Protein AF-A0A6P1C0F2-F1 (afdb_monomer_lite)

Secondary structure (DSSP, 8-state):
-PPTT---EEEEEE-TTS-EEEEEE---TT--HHHHHHHHHHHHHHHHHHHHHHHTT-TT------HHHHHHHHHHHHHH-

Organism: NCBI:txid2594946

Sequence (81 aa):
QHLPGDEAWLIGEQRASGEKKYYLANLPASTDLRTLAATIKARWICEQAHQQLKEELGLDHFEGRSWKGLHRHALMTMIAY

pLDDT: mean 91.62, std 8.56, range [51.28, 98.25]

Radius of gyration: 18.6 Å; chains: 1; bounding box: 41×26×47 Å

Structure (mmCIF, N/CA/C/O backbone):
data_AF-A0A6P1C0F2-F1
#
_entry.id   AF-A0A6P1C0F2-F1
#
loop_
_atom_site.group_PDB
_atom_site.id
_atom_site.type_symbol
_atom_site.label_atom_id
_atom_site.label_alt_id
_atom_site.label_comp_id
_atom_site.label_asym_id
_atom_site.label_entity_id
_atom_site.label_seq_id
_atom_site.pdbx_PDB_ins_code
_atom_site.Cartn_x
_atom_site.Cartn_y
_atom_site.Cartn_z
_atom_site.occupancy
_atom_site.B_iso_or_equiv
_atom_site.auth_seq_id
_atom_site.auth_comp_id
_atom_site.auth_asym_id
_atom_site.auth_atom_id
_atom_site.pdbx_PDB_model_num
ATOM 1 N N . GLN A 1 1 ? -16.218 -8.903 -0.871 1.00 51.28 1 GLN A N 1
ATOM 2 C CA . GLN A 1 1 ? -16.909 -7.613 -0.658 1.00 51.28 1 GLN A CA 1
ATOM 3 C C . GLN A 1 1 ? -17.779 -7.789 0.581 1.00 51.28 1 GLN A C 1
ATOM 5 O O . GLN A 1 1 ? -18.595 -8.697 0.557 1.00 51.28 1 GLN A O 1
ATOM 10 N N . HIS A 1 2 ? -17.531 -7.054 1.671 1.00 56.09 2 HIS A N 1
ATOM 11 C CA . HIS A 1 2 ? -18.449 -7.013 2.825 1.00 56.09 2 HIS A CA 1
ATOM 12 C C . HIS A 1 2 ? -19.623 -6.094 2.479 1.00 56.09 2 HIS A C 1
ATOM 14 O O . HIS A 1 2 ? -19.415 -5.075 1.810 1.00 56.09 2 HIS A O 1
ATOM 20 N N . LEU A 1 3 ? -20.834 -6.478 2.873 1.00 62.38 3 LEU A N 1
ATOM 21 C CA . LEU A 1 3 ? -22.040 -5.685 2.656 1.00 62.38 3 LEU A CA 1
ATOM 22 C C . LEU A 1 3 ? -22.151 -4.619 3.764 1.00 62.38 3 LEU A C 1
ATOM 24 O O . LEU A 1 3 ? -21.588 -4.785 4.847 1.00 62.38 3 LEU A O 1
ATOM 28 N N . PRO A 1 4 ? -22.851 -3.496 3.527 1.00 65.94 4 PRO A N 1
ATOM 29 C CA . PRO A 1 4 ? -23.138 -2.534 4.587 1.00 65.94 4 PRO A CA 1
ATOM 30 C C . PRO A 1 4 ? -23.899 -3.219 5.737 1.00 65.94 4 PRO A C 1
ATOM 32 O O . PRO A 1 4 ? -24.989 -3.738 5.512 1.00 65.94 4 PRO A O 1
ATOM 35 N N . GLY A 1 5 ? -23.334 -3.209 6.949 1.00 71.56 5 GLY A N 1
ATOM 36 C CA . GLY A 1 5 ? -23.934 -3.806 8.154 1.00 71.56 5 GLY A CA 1
ATOM 37 C C . GLY A 1 5 ? -23.159 -4.982 8.758 1.00 71.56 5 GLY A C 1
ATOM 38 O O . GLY A 1 5 ? -23.445 -5.354 9.893 1.00 71.56 5 GLY A O 1
ATOM 39 N N . ASP A 1 6 ? -22.167 -5.523 8.048 1.00 80.69 6 ASP A N 1
ATOM 40 C CA . ASP A 1 6 ? -21.313 -6.593 8.570 1.00 80.69 6 ASP A CA 1
ATOM 41 C C . ASP A 1 6 ? -20.338 -6.064 9.643 1.00 80.69 6 ASP A C 1
ATOM 43 O O . ASP A 1 6 ? -19.810 -4.951 9.533 1.00 80.69 6 ASP A O 1
ATOM 47 N N . GLU A 1 7 ? -20.085 -6.869 10.682 1.00 86.69 7 GLU A N 1
ATOM 48 C CA . GLU A 1 7 ? -19.115 -6.539 11.732 1.00 86.69 7 GLU A CA 1
ATOM 49 C C . GLU A 1 7 ? -17.707 -6.358 11.146 1.00 86.69 7 GLU A C 1
ATOM 51 O O . GLU A 1 7 ? -17.252 -7.125 10.298 1.00 86.69 7 GLU A O 1
ATOM 56 N N . ALA A 1 8 ? -16.994 -5.336 11.620 1.00 91.94 8 ALA A N 1
ATOM 57 C CA . ALA A 1 8 ? -15.639 -5.035 11.184 1.00 91.94 8 ALA A CA 1
ATOM 58 C C . ALA A 1 8 ? -14.760 -4.650 12.372 1.00 91.94 8 ALA A C 1
ATOM 60 O O . ALA A 1 8 ? -15.224 -4.118 13.382 1.00 91.94 8 ALA A O 1
ATOM 61 N N . TRP A 1 9 ? -13.458 -4.864 12.220 1.00 94.38 9 TRP A N 1
ATOM 62 C CA . TRP A 1 9 ? -12.475 -4.425 13.195 1.00 94.38 9 TRP A CA 1
ATOM 63 C C . TRP A 1 9 ? -12.147 -2.948 13.002 1.00 94.38 9 TRP A C 1
ATOM 65 O O . TRP A 1 9 ? -11.732 -2.546 11.914 1.00 94.38 9 TRP A O 1
ATOM 75 N N . LEU A 1 10 ? -12.246 -2.167 14.081 1.00 94.12 10 LEU A N 1
ATOM 76 C CA . LEU A 1 10 ? -11.642 -0.841 14.195 1.00 94.12 10 LEU A CA 1
ATOM 77 C C . LEU A 1 10 ? -10.406 -0.932 15.095 1.00 94.12 10 LEU A C 1
ATOM 79 O O . LEU A 1 10 ? -10.516 -1.174 16.295 1.00 94.12 10 LEU A O 1
ATOM 83 N N . ILE A 1 11 ? -9.224 -0.723 14.518 1.00 94.06 11 ILE A N 1
ATOM 84 C CA . ILE A 1 11 ? -7.948 -0.814 15.227 1.00 94.06 11 ILE A CA 1
ATOM 85 C C . ILE A 1 11 ? -7.384 0.591 15.413 1.00 94.06 11 ILE A C 1
ATOM 87 O O . ILE A 1 11 ? -7.133 1.293 14.434 1.00 94.06 11 ILE A O 1
ATOM 91 N N . GLY A 1 12 ? -7.154 0.985 16.665 1.00 94.88 12 GLY A N 1
ATOM 92 C CA . GLY A 1 12 ? -6.434 2.207 17.017 1.00 94.88 12 GLY A CA 1
ATOM 93 C C . 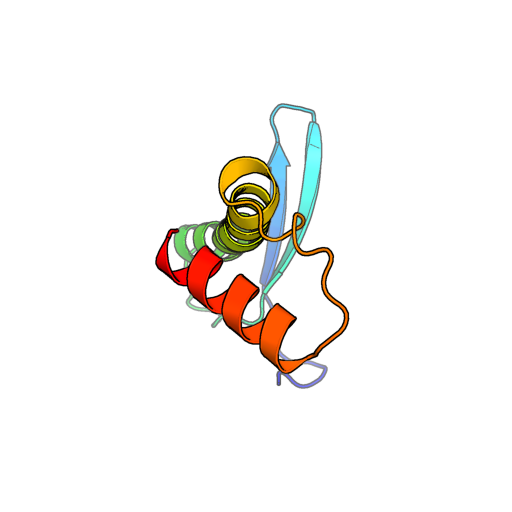GLY A 1 12 ? -4.954 1.929 17.279 1.00 94.88 12 GLY A C 1
ATOM 94 O O . GLY A 1 12 ? -4.613 1.113 18.130 1.00 94.88 12 GLY A O 1
ATOM 95 N N . GLU A 1 13 ? -4.070 2.629 16.577 1.00 93.94 13 GLU A N 1
ATOM 96 C CA . GLU A 1 13 ? -2.634 2.670 16.849 1.00 93.94 13 GLU A CA 1
ATOM 97 C C . GLU A 1 13 ? -2.295 4.004 17.514 1.00 93.94 13 GLU A C 1
ATOM 99 O O . GLU A 1 13 ? -2.548 5.0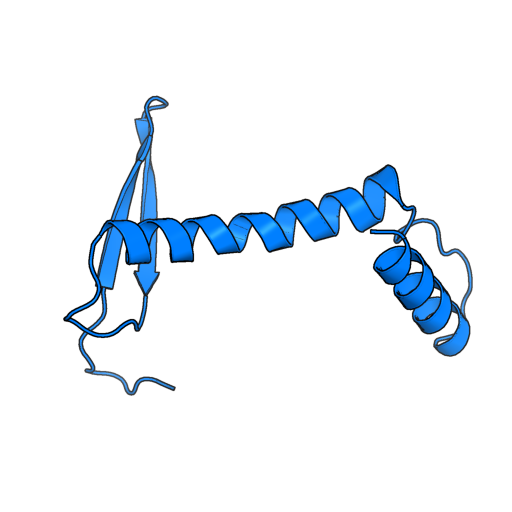65 16.941 1.00 93.94 13 GLU A O 1
ATOM 104 N N . GLN A 1 14 ? -1.674 3.953 18.691 1.00 94.94 14 GLN A N 1
ATOM 105 C CA . GLN A 1 14 ? -1.075 5.117 19.334 1.00 94.94 14 GLN A CA 1
ATOM 106 C C . GLN A 1 14 ? 0.442 4.962 19.340 1.00 94.94 14 GLN A C 1
ATOM 108 O O . GLN A 1 14 ? 0.977 3.973 19.841 1.00 94.94 14 GLN A O 1
ATOM 113 N N . ARG A 1 15 ? 1.139 5.942 18.772 1.00 92.50 15 ARG A N 1
ATOM 114 C CA . ARG A 1 15 ? 2.600 5.952 18.682 1.00 92.50 15 ARG A CA 1
ATOM 115 C C . ARG A 1 15 ? 3.204 6.769 19.814 1.00 92.50 15 ARG A C 1
ATOM 117 O O . ARG A 1 15 ? 2.573 7.683 20.341 1.00 92.50 15 ARG A O 1
ATOM 124 N N . ALA A 1 16 ? 4.466 6.485 20.131 1.00 94.44 16 ALA A N 1
ATOM 125 C CA . ALA A 1 16 ? 5.229 7.242 21.126 1.00 94.44 16 ALA A CA 1
ATOM 126 C C . ALA A 1 16 ? 5.364 8.736 20.769 1.00 94.44 16 ALA A C 1
ATOM 128 O O . ALA A 1 16 ? 5.467 9.569 21.661 1.00 94.44 16 ALA A O 1
ATOM 12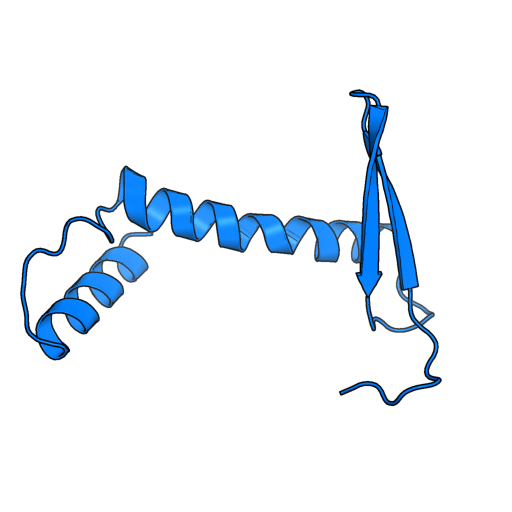9 N N . SER A 1 17 ? 5.289 9.087 19.479 1.00 95.44 17 SER A N 1
ATOM 130 C CA . SER A 1 17 ? 5.247 10.475 18.996 1.00 95.44 17 SER A CA 1
ATOM 131 C C . SER A 1 17 ? 3.948 11.222 19.333 1.00 95.44 17 SER A C 1
ATOM 133 O O . SER A 1 17 ? 3.829 12.401 19.019 1.00 95.44 17 SER A O 1
ATOM 135 N N . GLY A 1 18 ? 2.948 10.549 19.913 1.00 94.62 18 GLY A N 1
ATOM 136 C CA . GLY A 1 18 ? 1.607 11.092 20.138 1.00 94.62 18 GLY A CA 1
ATOM 137 C C . GLY A 1 18 ? 0.672 10.964 18.930 1.00 94.62 18 GLY A C 1
ATOM 138 O O . GLY A 1 18 ? -0.526 11.216 19.060 1.00 94.62 18 GLY A O 1
ATOM 139 N N . GLU A 1 19 ? 1.183 10.526 17.774 1.00 96.06 19 GLU A N 1
ATOM 140 C CA . GLU A 1 19 ? 0.382 10.265 16.577 1.00 96.06 19 GLU A CA 1
ATOM 141 C C . GLU A 1 19 ? -0.614 9.119 16.826 1.00 96.06 19 GLU A C 1
ATOM 143 O O . GLU A 1 19 ? -0.251 8.057 17.345 1.00 96.06 19 GLU A O 1
ATOM 148 N N . LYS A 1 20 ? -1.872 9.332 16.422 1.00 96.06 20 LYS A N 1
ATOM 149 C CA . LYS A 1 20 ? -2.943 8.333 16.475 1.00 96.06 20 LYS A CA 1
ATOM 150 C C . LYS A 1 20 ? -3.398 7.985 15.064 1.00 96.06 20 LYS A C 1
ATOM 152 O O . LYS A 1 20 ? -3.709 8.880 14.282 1.00 96.06 20 LYS A O 1
ATOM 157 N N . LYS A 1 21 ? -3.465 6.692 14.752 1.00 93.56 21 LYS A N 1
ATOM 158 C CA . LYS A 1 21 ? -4.001 6.176 13.486 1.00 93.56 21 LYS A CA 1
ATOM 159 C C . LYS A 1 21 ? -5.125 5.196 13.752 1.00 93.56 21 LYS A C 1
ATOM 161 O O . LYS A 1 21 ? -5.086 4.460 14.732 1.00 93.56 21 LYS A O 1
ATOM 166 N N . TYR A 1 22 ? -6.097 5.177 12.853 1.00 93.81 22 TYR A N 1
ATOM 167 C CA . TYR A 1 22 ? -7.214 4.248 12.902 1.00 93.81 22 TYR A CA 1
ATOM 168 C C . TYR A 1 22 ? -7.270 3.463 11.600 1.00 93.81 22 TYR A C 1
ATOM 170 O O . TYR A 1 22 ? -7.075 4.027 10.523 1.00 93.81 22 TYR A O 1
ATOM 178 N N . TYR A 1 23 ? -7.523 2.166 11.713 1.00 92.44 23 TYR A N 1
ATOM 179 C CA . TYR A 1 23 ? -7.594 1.246 10.587 1.00 92.44 23 TYR A CA 1
ATOM 180 C C . TYR A 1 23 ? -8.886 0.443 10.667 1.00 92.44 23 TYR A C 1
ATOM 182 O O . TYR A 1 23 ? -9.296 0.038 11.754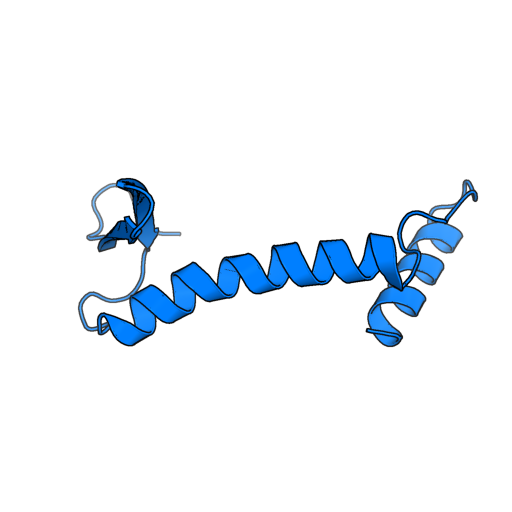 1.00 92.44 23 TYR A O 1
ATOM 190 N N . LEU A 1 24 ? -9.492 0.197 9.509 1.00 92.62 24 LEU A N 1
ATOM 191 C CA . LEU A 1 24 ? -10.632 -0.700 9.364 1.00 92.62 24 LEU A CA 1
ATOM 192 C C . LEU A 1 24 ? -10.180 -1.984 8.671 1.00 92.62 24 LEU A C 1
ATOM 194 O O . LEU A 1 24 ? -9.487 -1.922 7.655 1.00 92.62 24 LEU A O 1
ATOM 198 N N . ALA A 1 25 ? -10.577 -3.133 9.215 1.00 90.56 25 ALA A N 1
ATOM 199 C CA . ALA A 1 25 ? -10.308 -4.438 8.622 1.00 90.56 25 ALA A CA 1
ATOM 200 C C . ALA A 1 25 ? -11.559 -5.323 8.647 1.00 90.56 25 ALA A C 1
ATOM 202 O O . ALA A 1 25 ? -12.270 -5.397 9.645 1.00 90.56 25 ALA A O 1
ATOM 203 N N . ASN A 1 26 ? -11.792 -6.035 7.549 1.00 91.00 26 ASN A N 1
ATOM 204 C CA . ASN A 1 26 ? -12.883 -6.995 7.369 1.00 91.00 26 ASN A CA 1
ATOM 205 C C . ASN A 1 26 ? -12.422 -8.442 7.632 1.00 91.00 26 ASN A C 1
ATOM 207 O O . ASN A 1 26 ? -12.782 -9.369 6.905 1.00 91.00 26 ASN A O 1
ATOM 211 N N . LEU A 1 27 ? -11.553 -8.617 8.629 1.00 90.94 27 LEU A N 1
ATOM 212 C CA . LEU A 1 27 ? -11.060 -9.925 9.059 1.00 90.94 27 LEU A CA 1
ATOM 213 C C . LEU A 1 27 ? -12.081 -10.605 9.990 1.00 90.94 27 LEU A C 1
ATOM 215 O O . LEU A 1 27 ? -12.849 -9.897 10.643 1.00 90.94 27 LEU A O 1
ATOM 219 N N . PRO A 1 28 ? -12.096 -11.949 10.087 1.00 92.81 28 PRO A N 1
ATOM 220 C CA . PRO A 1 28 ? -13.007 -12.664 10.979 1.00 92.81 28 PRO A CA 1
ATOM 221 C C . PRO A 1 28 ? -12.982 -12.138 12.422 1.00 92.81 28 PRO A C 1
ATOM 223 O O . PRO A 1 28 ? -11.932 -11.759 12.941 1.00 92.81 28 PRO A O 1
ATOM 226 N N . ALA A 1 29 ? -14.119 -12.189 13.119 1.00 91.00 29 ALA A N 1
ATOM 227 C CA . ALA A 1 29 ? -14.213 -11.784 14.528 1.00 91.00 29 ALA A CA 1
ATOM 228 C C . ALA A 1 29 ? -13.332 -12.630 15.474 1.00 91.00 29 ALA A C 1
ATOM 230 O O . ALA A 1 29 ? -13.027 -12.219 16.588 1.00 91.00 29 ALA A O 1
ATOM 231 N N . SER A 1 30 ? -12.884 -13.809 15.032 1.00 93.69 30 SER A N 1
ATOM 232 C CA . SER A 1 30 ? -11.946 -14.662 15.767 1.00 93.69 30 SER A CA 1
ATOM 233 C C . SER A 1 30 ? -10.472 -14.289 15.559 1.00 93.69 30 SER A C 1
ATOM 235 O O . SER A 1 30 ? -9.600 -14.965 16.100 1.00 93.69 30 SER A O 1
ATOM 237 N N . THR A 1 31 ? -10.161 -13.283 14.732 1.00 95.12 31 THR A N 1
ATOM 238 C CA . THR A 1 31 ? -8.777 -12.869 14.475 1.00 95.12 31 THR A CA 1
ATOM 239 C C . THR A 1 31 ? -8.172 -12.197 15.704 1.00 95.12 31 THR A C 1
ATOM 241 O O . THR A 1 31 ? -8.733 -11.258 16.262 1.00 95.12 31 THR A O 1
ATOM 244 N N . ASP A 1 32 ? -6.996 -12.662 16.116 1.00 96.06 32 ASP A N 1
ATOM 245 C CA . ASP A 1 32 ? -6.280 -12.099 17.253 1.00 96.06 32 ASP A CA 1
ATOM 246 C C . ASP A 1 32 ? -5.607 -10.751 16.918 1.00 96.06 32 ASP A C 1
ATOM 248 O O . ASP A 1 32 ? -5.310 -10.423 15.764 1.00 96.06 32 ASP A O 1
ATOM 252 N N . LEU A 1 33 ? -5.305 -9.971 17.960 1.00 93.62 33 LEU A N 1
ATOM 253 C CA . LEU A 1 33 ? -4.707 -8.641 17.824 1.00 93.62 33 LEU A CA 1
ATOM 254 C C . LEU A 1 33 ? -3.348 -8.645 17.108 1.00 93.62 33 LEU A C 1
ATOM 256 O O . LEU A 1 33 ? -3.037 -7.692 16.391 1.00 93.62 33 LEU A O 1
ATOM 260 N N . ARG A 1 34 ? -2.525 -9.688 17.282 1.00 94.88 34 ARG A N 1
ATOM 261 C CA . ARG A 1 34 ? -1.212 -9.766 16.628 1.00 94.88 34 ARG A CA 1
ATOM 262 C C . ARG A 1 34 ? -1.388 -9.923 15.124 1.00 94.88 34 ARG A C 1
ATOM 264 O O . ARG A 1 34 ? -0.700 -9.234 14.374 1.00 94.88 34 ARG A O 1
ATOM 271 N N . THR A 1 35 ? -2.320 -10.762 14.691 1.00 95.25 35 THR A N 1
ATOM 272 C CA . THR A 1 35 ? -2.657 -10.943 13.275 1.00 95.25 35 THR A CA 1
ATOM 273 C C . THR A 1 35 ? -3.246 -9.667 12.666 1.00 95.25 35 THR A C 1
ATOM 275 O O . THR A 1 35 ? -2.837 -9.265 11.573 1.00 95.25 35 THR A O 1
ATOM 278 N N . LEU A 1 36 ? -4.132 -8.966 13.387 1.00 94.50 36 LEU A N 1
ATOM 279 C CA . LEU A 1 36 ? -4.654 -7.656 12.967 1.00 94.50 36 LEU A CA 1
ATOM 280 C C . LEU A 1 36 ? -3.522 -6.636 12.772 1.00 94.50 36 LEU A C 1
ATOM 282 O O . LEU A 1 36 ? -3.413 -6.015 11.712 1.00 94.50 36 LEU A O 1
ATOM 286 N N . ALA A 1 37 ? -2.641 -6.498 13.766 1.00 92.62 37 ALA A N 1
ATOM 287 C CA . ALA A 1 37 ? -1.510 -5.581 13.702 1.00 92.62 37 ALA A CA 1
ATOM 288 C C . ALA A 1 37 ? -0.545 -5.943 12.562 1.00 92.62 37 ALA A C 1
ATOM 290 O O . ALA A 1 37 ? -0.157 -5.065 11.793 1.00 92.62 37 ALA A O 1
ATOM 291 N N . ALA A 1 38 ? -0.199 -7.225 12.407 1.00 92.38 38 ALA A N 1
ATOM 292 C CA . ALA A 1 38 ? 0.663 -7.698 11.327 1.00 92.38 38 ALA A CA 1
ATOM 293 C C . ALA A 1 38 ? 0.067 -7.381 9.950 1.00 92.38 38 ALA A C 1
ATOM 295 O O . ALA A 1 38 ? 0.771 -6.854 9.095 1.00 92.38 38 ALA A O 1
ATOM 296 N N . THR A 1 39 ? -1.234 -7.608 9.762 1.00 92.25 39 THR A N 1
ATOM 297 C CA . THR A 1 39 ? -1.934 -7.307 8.503 1.00 92.25 39 THR A CA 1
ATOM 298 C C . THR A 1 39 ? -1.894 -5.811 8.183 1.00 92.25 39 THR A C 1
ATOM 300 O O . THR A 1 39 ? -1.547 -5.417 7.071 1.00 92.25 39 THR A O 1
ATOM 303 N N . ILE A 1 40 ? -2.178 -4.956 9.171 1.00 91.38 40 ILE A N 1
ATOM 304 C CA . ILE A 1 40 ? -2.114 -3.495 9.009 1.00 91.38 40 ILE A CA 1
ATOM 305 C C . ILE A 1 40 ? -0.696 -3.043 8.643 1.00 91.38 40 ILE A C 1
ATOM 307 O O . ILE A 1 40 ? -0.520 -2.181 7.780 1.00 91.38 40 ILE A O 1
ATOM 311 N N . LYS A 1 41 ? 0.324 -3.611 9.295 1.00 89.31 41 LYS A N 1
ATOM 312 C CA . LYS A 1 41 ? 1.727 -3.255 9.053 1.00 89.31 41 LYS A CA 1
ATOM 313 C C . LYS A 1 41 ? 2.271 -3.824 7.748 1.00 89.31 41 LYS A C 1
ATOM 315 O O . LYS A 1 41 ? 3.072 -3.151 7.110 1.00 89.31 41 LYS A O 1
ATOM 320 N N . ALA A 1 42 ? 1.793 -4.982 7.302 1.00 89.75 42 ALA A N 1
ATOM 321 C CA . ALA A 1 42 ? 2.172 -5.572 6.022 1.00 89.75 42 ALA A CA 1
ATOM 322 C C . ALA A 1 42 ? 1.844 -4.648 4.838 1.00 89.75 42 ALA A C 1
ATOM 324 O O . ALA A 1 42 ? 2.575 -4.635 3.854 1.00 89.75 42 ALA A O 1
ATOM 325 N N . ARG A 1 43 ? 0.819 -3.790 4.958 1.00 84.62 43 ARG A N 1
ATOM 326 C CA . ARG A 1 43 ? 0.508 -2.758 3.954 1.00 84.62 43 ARG A CA 1
ATOM 327 C C . ARG A 1 43 ? 1.696 -1.830 3.662 1.00 84.62 43 ARG A C 1
ATOM 329 O O . ARG A 1 43 ? 1.883 -1.427 2.520 1.00 84.62 43 ARG A O 1
ATOM 336 N N . TRP A 1 44 ? 2.499 -1.507 4.678 1.00 86.56 44 TRP A N 1
ATOM 337 C CA . TRP A 1 44 ? 3.685 -0.657 4.519 1.00 86.56 44 TRP A CA 1
ATOM 338 C C . TRP A 1 44 ? 4.775 -1.332 3.680 1.00 86.56 44 TRP A C 1
ATOM 340 O O . TRP A 1 44 ? 5.489 -0.651 2.954 1.00 86.56 44 TRP A O 1
ATOM 350 N N . ILE A 1 45 ? 4.867 -2.665 3.715 1.00 87.81 45 ILE A N 1
ATOM 351 C CA . ILE A 1 45 ? 5.861 -3.416 2.937 1.00 87.81 45 ILE A CA 1
ATOM 352 C C . ILE A 1 45 ? 5.673 -3.150 1.441 1.00 87.81 45 ILE A C 1
ATOM 354 O O . ILE A 1 45 ? 6.651 -2.972 0.727 1.00 87.81 45 ILE A O 1
ATOM 358 N N . CYS A 1 46 ? 4.428 -3.036 0.966 1.00 87.69 46 CYS A N 1
ATOM 359 C CA . CYS A 1 46 ? 4.167 -2.668 -0.423 1.00 87.69 46 CYS A CA 1
ATOM 360 C C . CYS A 1 46 ? 4.671 -1.258 -0.754 1.00 87.69 46 CYS A C 1
ATOM 362 O O . CYS A 1 46 ? 5.236 -1.057 -1.823 1.00 87.69 46 CYS A O 1
ATOM 364 N N . GLU A 1 47 ? 4.467 -0.277 0.126 1.00 90.31 47 GLU A N 1
ATOM 365 C CA . GLU A 1 47 ? 4.945 1.098 -0.089 1.00 90.31 47 GLU A CA 1
ATOM 366 C C . GLU A 1 47 ? 6.477 1.147 -0.110 1.00 90.31 47 GLU A C 1
ATOM 368 O O . GLU A 1 47 ? 7.058 1.737 -1.020 1.00 90.31 47 GLU A O 1
ATOM 373 N N . GLN A 1 48 ? 7.121 0.440 0.819 1.00 91.81 48 GLN A N 1
ATOM 374 C CA . GLN A 1 48 ? 8.574 0.315 0.867 1.00 91.81 48 GLN A CA 1
ATOM 375 C C . GLN A 1 48 ? 9.133 -0.393 -0.376 1.00 91.81 48 GLN A C 1
ATOM 377 O O . GLN A 1 48 ? 10.085 0.101 -0.972 1.00 91.81 48 GLN A O 1
ATOM 382 N N . ALA A 1 49 ? 8.527 -1.499 -0.818 1.00 91.75 49 ALA A N 1
ATOM 383 C CA . ALA A 1 49 ? 8.952 -2.205 -2.027 1.00 91.75 49 ALA A CA 1
ATOM 384 C C . ALA A 1 49 ? 8.859 -1.304 -3.268 1.00 91.75 49 ALA A C 1
ATOM 386 O O . ALA A 1 49 ? 9.790 -1.250 -4.065 1.00 91.75 49 ALA A O 1
ATOM 387 N N . HIS A 1 50 ? 7.779 -0.524 -3.413 1.00 91.06 50 HIS A N 1
ATOM 388 C CA . HIS A 1 50 ? 7.675 0.455 -4.500 1.00 91.06 50 HIS A CA 1
ATOM 389 C C . HIS A 1 50 ? 8.729 1.561 -4.409 1.00 91.06 50 HIS A C 1
ATOM 391 O O . HIS A 1 50 ? 9.191 2.026 -5.451 1.00 91.06 50 HIS A O 1
ATOM 397 N N . GLN A 1 51 ? 9.083 2.006 -3.200 1.00 94.19 51 GLN A N 1
ATOM 398 C CA . GLN A 1 51 ? 10.136 2.998 -3.007 1.00 94.19 51 GLN A CA 1
ATOM 399 C C . GLN A 1 51 ? 11.492 2.445 -3.454 1.00 94.19 51 GLN A C 1
ATOM 401 O O . GLN A 1 51 ? 12.144 3.068 -4.283 1.00 94.19 51 GLN A O 1
ATOM 406 N N . GLN A 1 52 ? 11.863 1.247 -2.998 1.00 95.00 52 GLN A N 1
ATOM 407 C CA . GLN A 1 52 ? 13.121 0.590 -3.372 1.00 95.00 52 GLN A CA 1
ATOM 408 C C . GLN A 1 52 ? 13.199 0.309 -4.876 1.00 95.00 52 GLN A C 1
ATOM 410 O O . GLN A 1 52 ? 14.210 0.593 -5.515 1.00 95.00 52 GLN A O 1
ATOM 415 N N . LEU A 1 53 ? 12.106 -0.172 -5.478 1.00 95.56 53 LEU A N 1
ATOM 416 C CA . LEU A 1 53 ? 12.040 -0.388 -6.924 1.00 95.56 53 LEU A CA 1
ATOM 417 C C . LEU A 1 53 ? 12.353 0.893 -7.711 1.00 95.56 53 LEU A C 1
ATOM 419 O O . LEU A 1 53 ? 13.022 0.820 -8.738 1.00 95.56 53 LEU A O 1
ATOM 423 N N . LYS A 1 54 ? 11.881 2.057 -7.251 1.00 94.00 54 LYS A N 1
ATOM 424 C CA . LYS A 1 54 ? 12.164 3.352 -7.886 1.00 94.00 54 LYS A CA 1
ATOM 425 C C . LYS A 1 54 ? 13.573 3.835 -7.561 1.00 94.00 54 LYS A C 1
ATOM 427 O O . LYS A 1 54 ? 14.407 3.891 -8.452 1.00 94.00 54 LYS A O 1
ATOM 432 N N . GLU A 1 55 ? 13.841 4.102 -6.288 1.00 93.88 55 GLU A N 1
ATOM 433 C CA . GLU A 1 55 ? 15.041 4.810 -5.838 1.00 93.88 55 GLU A CA 1
ATOM 434 C C . GLU A 1 55 ? 16.328 3.986 -5.991 1.00 93.88 55 GLU A C 1
ATOM 436 O O . GLU A 1 55 ? 17.380 4.548 -6.285 1.00 93.88 55 GLU A O 1
ATOM 441 N N . GLU A 1 56 ? 16.265 2.663 -5.807 1.00 93.69 56 GLU A N 1
ATOM 442 C CA . GLU A 1 56 ? 17.455 1.798 -5.814 1.00 93.69 56 GLU A CA 1
ATOM 443 C C . GLU A 1 56 ? 17.608 1.031 -7.134 1.00 93.69 56 GLU A C 1
ATOM 445 O O . GLU A 1 56 ? 18.719 0.869 -7.638 1.00 93.69 56 GLU A O 1
ATOM 450 N N . LEU A 1 57 ? 16.496 0.563 -7.711 1.00 93.88 57 LEU A N 1
ATOM 451 C CA . LEU A 1 57 ? 16.499 -0.318 -8.888 1.00 93.88 57 LEU A CA 1
ATOM 452 C C . LEU A 1 57 ? 16.071 0.385 -10.188 1.00 93.88 57 LEU A C 1
ATOM 454 O O . LEU A 1 57 ? 15.986 -0.249 -11.246 1.00 93.88 57 LEU A O 1
ATOM 458 N N . GLY A 1 58 ? 15.826 1.697 -10.126 1.00 94.81 58 GLY A N 1
ATOM 459 C CA . GLY A 1 58 ? 15.639 2.559 -11.288 1.00 94.81 58 GLY A CA 1
ATOM 460 C C . GLY A 1 58 ? 14.340 2.325 -12.050 1.00 94.81 58 GLY A C 1
ATOM 461 O O . GLY A 1 58 ? 14.301 2.527 -13.265 1.00 94.81 58 GLY A O 1
ATOM 462 N N . LEU A 1 59 ? 13.264 1.887 -11.387 1.00 96.00 59 LEU A N 1
ATOM 463 C CA . LEU A 1 59 ? 11.942 1.755 -12.017 1.00 96.00 59 LEU A CA 1
ATOM 464 C C . LEU A 1 59 ? 11.478 3.078 -12.654 1.00 96.00 59 LEU A C 1
ATOM 466 O O . LEU A 1 59 ? 10.782 3.063 -13.667 1.00 96.00 59 LEU A O 1
ATOM 470 N N . ASP A 1 60 ? 11.875 4.212 -12.082 1.00 95.75 60 ASP A N 1
ATOM 471 C CA . ASP A 1 60 ? 11.577 5.567 -12.550 1.00 95.75 60 ASP A CA 1
ATOM 472 C C . ASP A 1 60 ? 12.617 6.139 -13.535 1.00 95.75 60 ASP A C 1
ATOM 474 O O . ASP A 1 60 ? 12.428 7.243 -14.040 1.00 95.75 60 ASP A O 1
ATOM 478 N N . HIS A 1 61 ? 13.656 5.379 -13.899 1.00 95.94 61 HIS A N 1
ATOM 479 C CA . HIS A 1 61 ? 14.679 5.788 -14.875 1.00 95.94 61 HIS A CA 1
ATOM 480 C C . HIS A 1 61 ? 14.295 5.502 -16.342 1.00 95.94 61 HIS A C 1
ATOM 482 O O . HIS A 1 61 ? 15.095 5.707 -17.255 1.00 95.94 61 HIS A O 1
ATOM 488 N N . PHE A 1 62 ? 13.098 4.974 -16.611 1.00 96.00 62 PHE A N 1
ATOM 489 C CA . PHE A 1 62 ? 12.682 4.659 -17.979 1.00 96.00 62 PHE A CA 1
ATOM 490 C C . PHE A 1 62 ? 12.314 5.923 -18.776 1.00 96.00 62 PHE A C 1
ATOM 492 O O . PHE A 1 62 ? 11.271 6.529 -18.549 1.00 96.00 62 PHE A O 1
ATOM 499 N N . GLU A 1 63 ? 13.114 6.262 -19.790 1.00 96.62 63 GLU A N 1
ATOM 500 C CA . GLU A 1 63 ? 12.900 7.441 -20.657 1.00 96.62 63 GLU A CA 1
ATOM 501 C C . GLU A 1 63 ? 12.279 7.110 -22.034 1.00 96.62 63 GLU A C 1
ATOM 503 O O . GLU A 1 63 ? 12.109 7.973 -22.902 1.00 96.62 63 GLU A O 1
ATOM 508 N N . GLY A 1 64 ? 11.942 5.839 -22.277 1.00 96.25 64 GLY A N 1
ATOM 509 C CA . GLY A 1 64 ? 11.341 5.397 -23.535 1.00 96.25 64 GLY A CA 1
ATOM 510 C C . GLY A 1 64 ? 9.859 5.774 -23.674 1.00 96.25 64 GLY A C 1
ATOM 511 O O . GLY A 1 64 ? 9.193 6.181 -22.730 1.00 96.25 64 GLY A O 1
ATOM 512 N N . ARG A 1 65 ? 9.296 5.593 -24.878 1.00 97.12 65 ARG A N 1
ATOM 513 C CA . ARG A 1 65 ? 7.888 5.945 -25.184 1.00 97.12 65 ARG A CA 1
ATOM 514 C C . ARG A 1 65 ? 7.023 4.780 -25.669 1.00 97.12 65 ARG A C 1
ATOM 516 O O . ARG A 1 65 ? 5.923 4.990 -26.165 1.00 97.12 65 ARG A O 1
ATOM 523 N N . SER A 1 66 ? 7.512 3.544 -25.559 1.00 97.94 66 SER A N 1
ATOM 524 C CA . SER A 1 66 ? 6.738 2.359 -25.947 1.00 97.94 66 SER A CA 1
ATOM 525 C C . SER A 1 66 ? 6.219 1.620 -24.721 1.00 97.94 66 SER A C 1
ATOM 527 O O . SER A 1 66 ? 6.969 1.366 -23.779 1.00 97.94 66 SER A O 1
ATOM 529 N N . TRP A 1 67 ? 4.953 1.199 -24.771 1.00 97.62 67 TRP A N 1
ATOM 530 C CA . TRP A 1 67 ? 4.351 0.352 -23.737 1.00 97.62 67 TRP A CA 1
ATOM 531 C C . TRP A 1 67 ? 5.167 -0.923 -23.497 1.00 97.62 67 TRP A C 1
ATOM 533 O O . TRP A 1 67 ? 5.466 -1.288 -22.365 1.00 97.62 67 TRP A O 1
ATOM 543 N N . LYS A 1 68 ? 5.605 -1.571 -24.582 1.00 98.25 68 LYS A N 1
ATOM 544 C CA . LYS A 1 68 ? 6.433 -2.780 -24.519 1.00 98.25 68 LYS A CA 1
ATOM 545 C C . LYS A 1 68 ? 7.783 -2.530 -23.839 1.00 98.25 68 LYS A C 1
ATOM 547 O O . LYS A 1 68 ? 8.260 -3.407 -23.126 1.00 98.25 68 LYS A O 1
ATOM 552 N N . GLY A 1 69 ? 8.397 -1.367 -24.071 1.00 97.81 69 GLY A N 1
ATOM 553 C CA . GLY A 1 69 ? 9.634 -0.958 -23.407 1.00 97.81 69 GLY A CA 1
ATOM 554 C C . GLY A 1 69 ? 9.428 -0.760 -21.908 1.00 97.81 69 GLY A C 1
ATOM 555 O O . GLY A 1 69 ? 10.140 -1.382 -21.127 1.00 97.81 69 GLY A O 1
ATOM 556 N N . LEU A 1 70 ? 8.399 0.003 -21.522 1.00 97.44 70 LEU A N 1
ATOM 557 C CA . LEU A 1 70 ? 8.052 0.243 -20.118 1.00 97.44 70 LEU A CA 1
ATOM 558 C C . LEU A 1 70 ? 7.763 -1.071 -19.382 1.00 97.44 70 LEU A C 1
ATOM 560 O O . LEU A 1 70 ? 8.295 -1.314 -18.306 1.00 97.44 70 LEU A O 1
ATOM 564 N N . HIS A 1 71 ? 6.965 -1.951 -19.989 1.00 97.69 71 HIS A N 1
ATOM 565 C CA . HIS A 1 71 ? 6.596 -3.230 -19.389 1.00 97.69 71 HIS A CA 1
ATOM 566 C C . HIS A 1 71 ? 7.806 -4.154 -19.185 1.00 97.69 71 HIS A C 1
ATOM 568 O O . HIS A 1 71 ? 7.893 -4.857 -18.182 1.00 97.69 71 HIS A O 1
ATOM 574 N N . ARG A 1 72 ? 8.754 -4.171 -20.132 1.00 97.62 72 ARG A N 1
ATOM 575 C CA . ARG A 1 72 ? 10.004 -4.931 -19.983 1.00 97.62 72 ARG A CA 1
ATOM 576 C C . ARG A 1 72 ? 10.888 -4.338 -18.894 1.00 97.62 72 ARG A C 1
ATOM 578 O O . ARG A 1 72 ? 11.404 -5.100 -18.091 1.00 97.62 72 ARG A O 1
ATOM 585 N N . HIS A 1 73 ? 11.030 -3.014 -18.862 1.00 97.56 73 HIS A N 1
ATOM 586 C CA . HIS A 1 73 ? 11.799 -2.315 -17.833 1.00 97.56 73 HIS A CA 1
ATOM 587 C C . HIS A 1 73 ? 11.262 -2.628 -16.437 1.00 97.56 73 HIS A C 1
ATOM 589 O O . HIS A 1 73 ? 11.995 -3.144 -15.603 1.00 97.56 73 HIS A O 1
ATOM 595 N N . ALA A 1 74 ? 9.955 -2.450 -16.234 1.00 96.81 74 ALA A N 1
ATOM 596 C CA . ALA A 1 74 ? 9.301 -2.754 -14.967 1.00 96.81 74 ALA A CA 1
ATOM 597 C C . ALA A 1 74 ? 9.474 -4.225 -14.555 1.00 96.81 74 ALA A C 1
ATOM 599 O O . ALA A 1 74 ? 9.778 -4.499 -13.398 1.00 96.81 74 ALA A O 1
ATOM 600 N N . LEU A 1 75 ? 9.330 -5.173 -15.491 1.00 97.00 75 LEU A N 1
ATOM 601 C CA . LEU A 1 75 ? 9.569 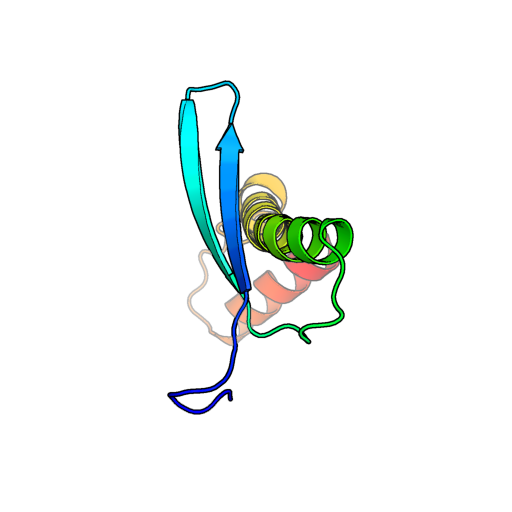-6.594 -15.222 1.00 97.00 75 LEU A CA 1
ATOM 602 C C . LEU A 1 75 ? 11.015 -6.863 -14.788 1.00 97.00 75 LEU A C 1
ATOM 604 O O . LEU A 1 75 ? 11.225 -7.593 -13.826 1.00 97.00 75 LEU A O 1
ATOM 608 N N . MET A 1 76 ? 11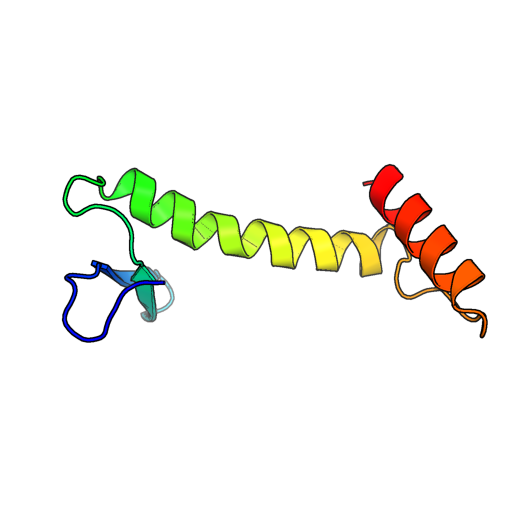.999 -6.279 -15.474 1.00 96.81 76 MET A N 1
ATOM 609 C CA . MET A 1 76 ? 13.409 -6.467 -15.126 1.00 96.81 76 MET A CA 1
ATOM 610 C C . MET A 1 76 ? 13.737 -5.879 -13.751 1.00 96.81 76 MET A C 1
ATOM 612 O O . MET A 1 76 ? 14.392 -6.552 -12.962 1.00 96.81 76 MET A O 1
ATOM 616 N N . THR A 1 77 ? 13.234 -4.682 -13.431 1.00 96.06 77 THR A N 1
ATOM 617 C CA . THR A 1 77 ? 13.384 -4.074 -12.100 1.00 96.06 77 THR A CA 1
ATOM 618 C C . THR A 1 77 ? 12.719 -4.925 -11.011 1.00 96.06 77 THR A C 1
ATOM 620 O O . THR A 1 77 ? 13.316 -5.133 -9.963 1.00 96.06 77 THR A O 1
ATOM 623 N N . MET A 1 78 ? 11.529 -5.485 -11.263 1.00 95.00 78 MET A N 1
ATOM 624 C CA . MET A 1 78 ? 10.855 -6.384 -10.314 1.00 95.00 78 MET A CA 1
ATOM 625 C C . MET A 1 78 ? 11.578 -7.722 -10.112 1.00 95.00 78 MET A C 1
ATOM 627 O O . MET A 1 78 ? 11.502 -8.275 -9.026 1.00 95.00 78 MET A O 1
ATOM 631 N N . ILE A 1 79 ? 12.259 -8.258 -11.131 1.00 95.19 79 ILE A N 1
ATOM 632 C CA . ILE A 1 79 ? 13.064 -9.490 -11.004 1.00 95.19 79 ILE A CA 1
ATOM 633 C C . ILE A 1 79 ? 14.373 -9.229 -10.241 1.00 95.19 79 ILE A C 1
ATOM 635 O O . ILE A 1 79 ? 14.923 -10.149 -9.642 1.00 95.19 79 ILE A O 1
ATOM 639 N N . ALA A 1 80 ? 14.890 -8.001 -10.292 1.00 93.12 80 ALA A N 1
ATOM 640 C CA . ALA A 1 80 ? 16.108 -7.605 -9.591 1.00 93.12 80 ALA A CA 1
ATOM 641 C C . ALA A 1 80 ? 15.891 -7.274 -8.100 1.00 93.12 80 ALA A C 1
ATOM 643 O O . ALA A 1 80 ? 16.879 -7.142 -7.379 1.00 93.12 80 ALA A O 1
ATOM 644 N N . TYR A 1 81 ? 14.633 -7.117 -7.675 1.00 87.31 81 TYR A N 1
ATOM 645 C CA . TYR A 1 81 ? 14.211 -6.905 -6.287 1.00 87.31 81 TYR A CA 1
ATOM 646 C C . TYR A 1 81 ? 14.198 -8.214 -5.495 1.00 87.31 81 TYR A C 1
ATOM 648 O O . TYR A 1 81 ? 14.764 -8.227 -4.380 1.00 87.31 81 TYR A O 1
#

InterPro domains:
  IPR002559 Transposase IS4-like domain [PF01609] (31-81)
  IPR012337 Ribonuclease H-like superfamily [SSF53098] (17-81)
  IPR039365 Transposase IS701-like [PTHR33627] (1-81)

Foldseek 3Di:
DDDPPDDWDWDWDQDPVRDIDIDIGPDDPPDDPVNVVCVVVVVVVVVVLVVCLCPPLPLVVDPDDDPVSNVVSSVVSVVVD